Protein AF-A0A8D8WYH7-F1 (afdb_monomer_lite)

Foldseek 3Di:
DDDPPDDDDPVVVVVVLVVVLVVVVVVCVVCVVVQPPDDPLQSVLCVCQVSVVAPQLLSCVVVPNDPAQAQPQAPPRDRTHLVCLVVPPSQVVPDDSSRSRVVSNVVVD

Sequence (109 aa):
MNTSVCKPSFESVKRLVKSRSKENYNKWIRAPDIIPNLPRKASVANFRLLTGHDYLSQHLHRIGIKDSPNCPLCPLNSPMNQSHLNSCPAMEASSTIEEKYWDARRKMV

Secondary structure (DSSP, 8-state):
------PPPHHHHHHHHHHHHHHHHHHHHT-GGGS----HHHHHHHHHHHHT-SSSHHHHHHTTS-S--B-SSSTT--B-SHHHHHH-GGGTT--SHHHHHHHHHHHT-

pLDDT: mean 80.25, std 18.35, range [36.5, 97.31]

Radius of gyration: 16.5 Å; chains: 1; bounding box: 35×45×43 Å

Organism: NCBI:txid428564

Structure (mmCIF, N/CA/C/O backbone):
data_AF-A0A8D8WYH7-F1
#
_entry.id   AF-A0A8D8WYH7-F1
#
loop_
_atom_site.group_PDB
_atom_site.id
_atom_site.type_symbol
_atom_site.label_atom_id
_atom_site.label_alt_id
_atom_site.label_comp_id
_atom_site.label_asym_id
_atom_site.label_entity_id
_atom_site.label_seq_id
_atom_site.pdbx_PDB_ins_code
_atom_site.Cartn_x
_atom_site.Cartn_y
_atom_site.Cartn_z
_atom_site.occupancy
_atom_site.B_iso_or_equiv
_atom_site.auth_seq_id
_atom_site.auth_comp_id
_atom_site.auth_asym_id
_atom_site.auth_atom_id
_atom_site.pdbx_PDB_model_num
ATOM 1 N N . MET A 1 1 ? -6.832 34.384 21.841 1.00 38.03 1 MET A N 1
ATOM 2 C CA . MET A 1 1 ? -7.522 34.569 20.546 1.00 38.03 1 MET A CA 1
ATOM 3 C C . MET A 1 1 ? -7.892 33.182 20.027 1.00 38.03 1 MET A C 1
ATOM 5 O O . MET A 1 1 ? -7.015 32.481 19.545 1.00 38.03 1 MET A O 1
ATOM 9 N N . ASN A 1 2 ? -9.134 32.732 20.243 1.00 36.50 2 ASN A N 1
ATOM 10 C CA . ASN A 1 2 ? -9.587 31.391 19.848 1.00 36.50 2 ASN A CA 1
ATOM 11 C C . ASN A 1 2 ? -10.027 31.405 18.382 1.00 36.50 2 ASN A C 1
ATOM 13 O O . ASN A 1 2 ? -11.078 31.952 18.059 1.00 36.50 2 ASN A O 1
ATOM 17 N N . THR A 1 3 ? -9.244 30.797 17.495 1.00 43.50 3 THR A N 1
ATOM 18 C CA . THR A 1 3 ? -9.670 30.510 16.124 1.00 43.50 3 THR A CA 1
ATOM 19 C C . THR A 1 3 ? -10.504 29.231 16.135 1.00 43.50 3 THR A C 1
ATOM 21 O O . THR A 1 3 ? -9.987 28.116 16.118 1.00 43.50 3 THR A O 1
ATOM 24 N N . SER A 1 4 ? -11.829 29.373 16.189 1.00 49.62 4 SER A N 1
ATOM 25 C CA . SER A 1 4 ? -12.733 28.251 15.945 1.00 49.62 4 SER A CA 1
ATOM 26 C C . SER A 1 4 ? -12.624 27.853 14.472 1.00 49.62 4 SER A C 1
ATOM 28 O O . SER A 1 4 ? -13.224 28.482 13.598 1.00 49.62 4 SER A O 1
ATOM 30 N N . VAL A 1 5 ? -11.828 26.827 14.177 1.00 52.09 5 VAL A N 1
ATOM 31 C CA . VAL A 1 5 ? -11.767 26.237 12.838 1.00 52.09 5 VAL A CA 1
ATOM 32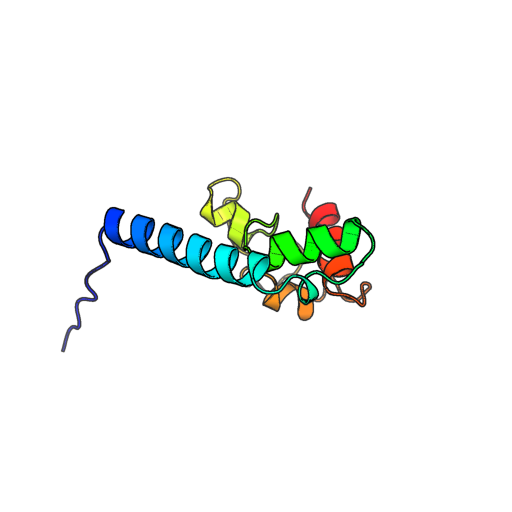 C C . VAL A 1 5 ? -13.122 25.592 12.558 1.00 52.09 5 VAL A C 1
ATOM 34 O O . VAL A 1 5 ? -13.459 24.543 13.110 1.00 52.09 5 VAL A O 1
ATOM 37 N N . CYS A 1 6 ? -13.926 26.254 11.728 1.00 48.00 6 CYS A N 1
ATOM 38 C CA . CYS A 1 6 ? -15.239 25.773 11.327 1.00 48.00 6 CYS A CA 1
ATOM 39 C C . CYS A 1 6 ? -15.047 24.494 10.501 1.00 48.00 6 CYS A C 1
ATOM 41 O O . CYS A 1 6 ? -14.502 24.533 9.395 1.00 48.00 6 CYS A O 1
ATOM 43 N N . LYS A 1 7 ? -15.423 23.340 11.064 1.00 45.03 7 LYS A N 1
ATOM 44 C CA . LYS A 1 7 ? -15.306 22.055 10.367 1.00 45.03 7 LYS A CA 1
ATOM 45 C C . LYS A 1 7 ? -16.204 22.095 9.123 1.00 45.03 7 LYS A C 1
ATOM 47 O O . LYS A 1 7 ? -17.383 22.429 9.250 1.00 45.03 7 LYS A O 1
ATOM 52 N N . PRO A 1 8 ? -15.680 21.781 7.927 1.00 55.88 8 PRO A N 1
ATOM 53 C CA . PRO A 1 8 ? -16.474 21.824 6.710 1.00 55.88 8 PRO A CA 1
ATOM 54 C C . PRO A 1 8 ? -17.625 20.816 6.789 1.00 55.88 8 PRO A C 1
ATOM 56 O O . PRO A 1 8 ? -17.447 19.689 7.251 1.00 55.88 8 PRO A O 1
ATOM 59 N N . SER A 1 9 ? -18.803 21.233 6.315 1.00 69.44 9 SER A N 1
ATOM 60 C CA . SER A 1 9 ? -19.983 20.371 6.189 1.00 69.44 9 SER A CA 1
ATOM 61 C C . SER A 1 9 ? -19.641 19.091 5.424 1.00 69.44 9 SER A C 1
ATOM 63 O O . SER A 1 9 ? -18.879 19.126 4.452 1.00 69.44 9 SER A O 1
ATOM 65 N N . PHE A 1 10 ? -20.241 17.972 5.835 1.00 56.66 10 PHE A N 1
ATOM 66 C CA . PHE A 1 10 ? -20.093 16.668 5.186 1.00 56.66 10 PHE A CA 1
ATOM 67 C C . PHE A 1 10 ? -20.279 16.755 3.662 1.00 56.66 10 PHE A C 1
ATOM 69 O O . PHE A 1 10 ? -19.485 16.189 2.911 1.00 56.66 10 PHE A O 1
ATOM 76 N N . GLU A 1 11 ? -21.219 17.579 3.191 1.00 70.31 11 GLU A N 1
ATOM 77 C CA . GLU A 1 11 ? -21.474 17.734 1.754 1.00 70.31 11 GLU A CA 1
ATOM 78 C C . GLU A 1 11 ? -20.465 18.606 1.023 1.00 70.31 11 GLU A C 1
ATOM 80 O O . GLU A 1 11 ? -20.253 18.425 -0.180 1.00 70.31 11 GLU A O 1
ATOM 85 N N . SER A 1 12 ? -19.775 19.489 1.740 1.00 54.00 12 SER A N 1
ATOM 86 C CA . SER A 1 12 ? -18.614 20.206 1.216 1.00 54.00 12 SER A CA 1
ATOM 87 C C . SER A 1 12 ? -17.419 19.263 1.085 1.00 54.00 12 SER A C 1
ATOM 89 O O . SER A 1 12 ? -16.764 19.248 0.044 1.00 54.00 12 SER A O 1
ATOM 91 N N . VAL A 1 13 ? -17.185 18.401 2.083 1.00 58.31 13 VAL A N 1
ATOM 92 C CA . VAL A 1 13 ? -16.137 17.365 2.034 1.00 58.31 13 VAL A CA 1
ATOM 93 C C . VAL A 1 13 ? -16.402 16.384 0.891 1.00 58.31 13 VAL A C 1
ATOM 95 O O . VAL A 1 13 ? -15.509 16.107 0.092 1.00 58.31 13 VAL A O 1
ATOM 98 N N . LYS A 1 14 ? -17.644 15.915 0.742 1.00 62.19 14 LYS A N 1
ATOM 99 C CA . LYS A 1 14 ? -18.049 14.986 -0.320 1.00 62.19 14 LYS A CA 1
ATOM 100 C C . LYS A 1 14 ? -17.875 15.596 -1.712 1.00 62.19 14 LYS A C 1
ATOM 102 O O . LYS A 1 14 ? -17.385 14.918 -2.616 1.00 62.19 14 LYS A O 1
ATOM 107 N N . ARG A 1 15 ? -18.209 16.883 -1.886 1.00 62.12 15 ARG A N 1
ATOM 108 C CA . ARG A 1 15 ? -17.964 17.621 -3.138 1.00 62.12 15 ARG A CA 1
ATOM 109 C C . ARG A 1 15 ? -16.478 17.747 -3.453 1.00 62.12 15 ARG A C 1
ATOM 111 O O . ARG A 1 15 ? -16.103 17.452 -4.582 1.00 62.12 15 ARG A O 1
ATOM 118 N N . LEU A 1 16 ? -15.653 18.114 -2.473 1.00 53.84 16 LEU A N 1
ATOM 119 C CA . LEU A 1 16 ? -14.202 18.262 -2.641 1.00 53.84 16 LEU A CA 1
ATOM 120 C C . LEU A 1 16 ? -13.514 16.932 -2.970 1.00 53.84 16 LEU A C 1
ATOM 122 O O . LEU A 1 16 ?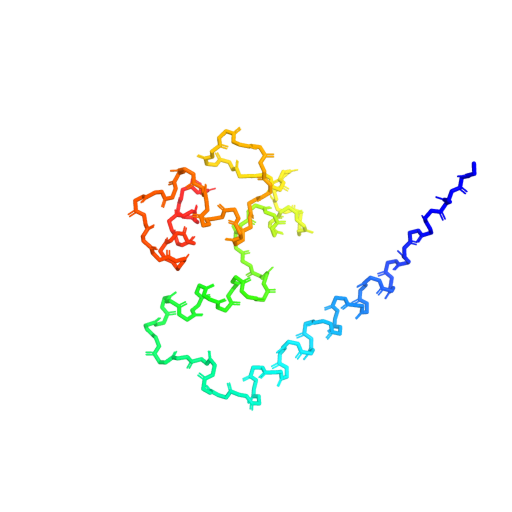 -12.655 16.872 -3.843 1.00 53.84 16 LEU A O 1
ATOM 126 N N . VAL A 1 17 ? -13.914 15.837 -2.316 1.00 58.38 17 VAL A N 1
ATOM 127 C CA . VAL A 1 17 ? -13.406 14.492 -2.634 1.00 58.38 17 VAL A CA 1
ATOM 128 C C . VAL A 1 17 ? -13.801 14.092 -4.057 1.00 58.38 17 VAL A C 1
ATOM 130 O O . VAL A 1 17 ? -12.977 13.561 -4.803 1.00 58.38 17 VAL A O 1
ATOM 133 N N . LYS A 1 18 ? -15.042 14.388 -4.461 1.00 58.12 18 LYS A N 1
ATOM 134 C CA . LYS A 1 18 ? -15.550 14.076 -5.800 1.00 58.12 18 LYS A CA 1
ATOM 135 C C . LYS A 1 18 ? -14.895 14.931 -6.887 1.00 58.12 18 LYS A C 1
ATOM 137 O O . LYS A 1 18 ? -14.613 14.399 -7.952 1.00 58.12 18 LYS A O 1
ATOM 142 N N . SER A 1 19 ? -14.633 16.217 -6.646 1.00 58.34 19 SER A N 1
ATOM 143 C CA . SER A 1 19 ? -13.935 17.087 -7.604 1.00 58.34 19 SER A CA 1
ATOM 144 C C . SER A 1 19 ? -12.465 16.701 -7.734 1.00 58.34 19 SER A C 1
ATOM 146 O O . SER A 1 19 ? -11.986 16.545 -8.852 1.00 58.34 19 SER A O 1
ATOM 148 N N . ARG A 1 20 ? -11.793 16.407 -6.615 1.00 52.50 20 ARG A N 1
ATOM 149 C CA . ARG A 1 20 ? -10.395 15.958 -6.595 1.00 52.50 20 ARG A CA 1
ATOM 150 C C . ARG A 1 20 ? -10.202 14.616 -7.306 1.00 52.50 20 ARG A C 1
ATOM 152 O O . ARG A 1 20 ? -9.206 14.438 -8.005 1.00 52.50 20 ARG A O 1
ATOM 159 N N . SER A 1 21 ? -11.151 13.678 -7.185 1.00 59.03 21 SER A N 1
ATOM 160 C CA . SER A 1 21 ? -11.092 12.421 -7.950 1.00 59.03 21 SER A CA 1
ATOM 161 C C . SER A 1 21 ? -11.317 12.647 -9.450 1.00 59.03 21 SER A C 1
ATOM 163 O O . SER A 1 21 ? -10.651 12.012 -10.265 1.00 59.03 21 SER A O 1
ATOM 165 N N . LYS A 1 22 ? -12.191 13.593 -9.821 1.00 58.31 22 LYS A N 1
ATOM 166 C CA . LYS A 1 22 ? -12.521 13.922 -11.217 1.00 58.31 22 LYS A CA 1
ATOM 167 C C . LYS A 1 22 ? -11.410 14.698 -11.930 1.00 58.31 22 LYS A C 1
ATOM 169 O O . LYS A 1 22 ? -11.114 14.402 -13.082 1.00 58.31 22 LYS A O 1
ATOM 174 N N . GLU A 1 23 ? -10.781 15.659 -11.257 1.00 59.38 23 GLU A N 1
ATOM 175 C CA . GLU A 1 23 ? -9.629 16.416 -11.769 1.00 59.38 23 GLU A CA 1
ATOM 176 C C . GLU A 1 23 ? -8.435 15.502 -12.021 1.00 59.38 23 GLU A C 1
ATOM 178 O O . GLU A 1 23 ? -7.845 15.541 -13.102 1.00 59.38 23 GLU A O 1
ATOM 183 N N . ASN A 1 24 ? -8.144 14.611 -11.069 1.00 60.47 24 ASN A N 1
ATOM 184 C CA . ASN A 1 24 ? -7.109 13.605 -11.250 1.00 60.47 24 ASN A CA 1
ATOM 185 C C . ASN A 1 24 ? -7.464 12.682 -12.420 1.00 60.47 24 AS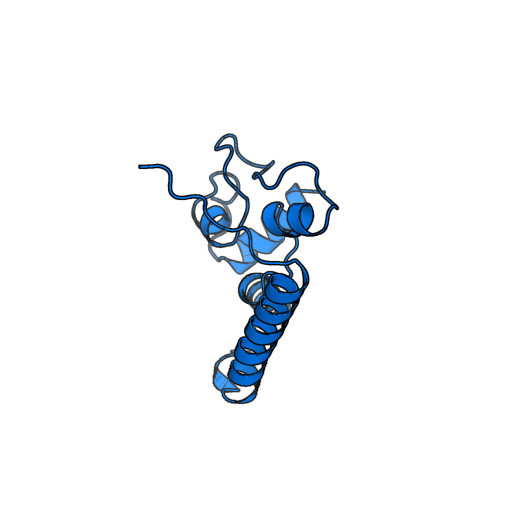N A C 1
ATOM 187 O O . ASN A 1 24 ? -6.662 12.562 -13.336 1.00 60.47 24 ASN A O 1
ATOM 191 N N . TYR A 1 25 ? -8.672 12.106 -12.459 1.00 60.66 25 TYR A N 1
ATOM 192 C CA . TYR A 1 25 ? -9.128 11.227 -13.548 1.00 60.66 25 TYR A CA 1
ATOM 193 C C . TYR A 1 25 ? -8.991 11.856 -14.946 1.00 60.66 25 TYR A C 1
ATOM 195 O O . TYR A 1 25 ? -8.450 11.235 -15.859 1.00 60.66 25 TYR A O 1
ATOM 203 N N . ASN A 1 26 ? -9.411 13.114 -15.109 1.00 64.50 26 ASN A N 1
ATOM 204 C CA . ASN A 1 26 ? -9.318 13.821 -16.388 1.00 64.50 26 ASN A CA 1
ATOM 205 C C . ASN A 1 26 ? -7.870 14.101 -16.814 1.00 64.50 26 ASN A C 1
ATOM 207 O O . ASN A 1 26 ? -7.588 14.144 -18.010 1.00 64.50 26 ASN A O 1
ATOM 211 N N . LYS A 1 27 ? -6.948 14.268 -15.859 1.00 64.25 27 LYS A N 1
ATOM 212 C CA . LYS A 1 27 ? -5.512 14.402 -16.132 1.00 64.25 27 LYS A CA 1
ATOM 213 C C . LYS A 1 27 ? -4.912 13.104 -16.690 1.00 64.25 27 LYS A C 1
ATOM 215 O O . LYS A 1 27 ? -4.096 13.180 -17.600 1.00 64.25 27 LYS A O 1
ATOM 220 N N . TRP A 1 28 ? -5.350 11.938 -16.206 1.00 57.84 28 TRP A N 1
ATOM 221 C CA . TRP A 1 28 ? -4.888 10.626 -16.690 1.00 57.84 28 TRP A CA 1
ATOM 222 C C . TRP A 1 28 ? -5.332 10.336 -18.126 1.00 57.84 28 TRP A C 1
ATOM 224 O O . TRP A 1 28 ? -4.520 9.929 -18.946 1.00 57.84 28 TRP A O 1
ATOM 234 N N . ILE A 1 29 ? -6.604 10.589 -18.455 1.00 61.81 29 ILE A N 1
ATOM 235 C CA . ILE A 1 29 ? -7.125 10.338 -19.813 1.00 61.81 29 ILE A CA 1
ATOM 236 C C . ILE A 1 29 ? -6.470 11.250 -20.853 1.00 61.81 29 ILE A C 1
ATOM 238 O O . ILE A 1 29 ? -6.270 10.849 -21.995 1.00 61.81 29 ILE A O 1
ATOM 242 N N . ARG A 1 30 ? -6.140 12.485 -20.469 1.00 62.94 30 ARG A N 1
ATOM 243 C CA . ARG A 1 30 ? -5.564 13.482 -21.382 1.00 62.94 30 ARG A CA 1
ATOM 244 C C . ARG A 1 30 ? -4.057 13.339 -21.587 1.00 62.94 30 ARG A C 1
ATOM 246 O O . ARG A 1 30 ? -3.506 14.073 -22.398 1.00 62.94 30 ARG A O 1
ATOM 253 N N . ALA A 1 31 ? -3.405 12.431 -20.868 1.00 59.59 31 ALA A N 1
ATOM 254 C CA . ALA A 1 31 ? -1.974 12.193 -20.972 1.00 59.59 31 ALA A CA 1
ATOM 255 C C . ALA A 1 31 ? -1.711 10.675 -20.992 1.00 59.59 31 ALA A C 1
ATOM 257 O O . ALA A 1 31 ? -1.294 10.102 -19.981 1.00 59.59 31 ALA A O 1
ATOM 258 N N . PRO A 1 32 ? -1.999 10.013 -22.129 1.00 52.84 32 PRO A N 1
ATOM 259 C CA . PRO A 1 32 ? -1.868 8.562 -22.281 1.00 52.84 32 PRO A CA 1
ATOM 260 C C . PRO A 1 32 ? -0.446 8.053 -21.990 1.00 52.84 32 PRO A C 1
ATOM 262 O O . PRO A 1 32 ? -0.291 6.936 -21.506 1.00 52.84 32 PRO A O 1
ATOM 265 N N . ASP A 1 33 ? 0.569 8.903 -22.161 1.00 54.53 33 ASP A N 1
ATOM 266 C CA . ASP A 1 33 ? 1.976 8.596 -21.874 1.00 54.53 33 ASP A CA 1
ATOM 267 C C . ASP A 1 33 ? 2.300 8.495 -20.368 1.00 54.53 33 ASP A C 1
ATOM 269 O O . ASP A 1 33 ? 3.372 8.026 -19.991 1.00 54.53 33 ASP A O 1
ATOM 273 N N . ILE A 1 34 ? 1.382 8.910 -19.480 1.00 54.88 34 ILE A N 1
ATOM 274 C CA . ILE A 1 34 ? 1.543 8.787 -18.017 1.00 54.88 34 ILE A CA 1
ATOM 275 C C . ILE A 1 34 ? 1.292 7.347 -17.549 1.00 54.88 34 ILE A C 1
ATOM 277 O O . ILE A 1 34 ? 1.695 6.989 -16.442 1.00 54.88 34 ILE A O 1
ATOM 281 N N . ILE A 1 35 ? 0.650 6.501 -18.364 1.00 52.00 35 ILE A N 1
ATOM 282 C CA . ILE A 1 35 ? 0.546 5.066 -18.082 1.00 52.00 35 ILE A CA 1
ATOM 283 C C . ILE A 1 35 ? 1.635 4.357 -18.895 1.00 52.00 35 ILE A C 1
ATOM 285 O O . ILE A 1 35 ? 1.360 3.889 -20.000 1.00 52.00 35 ILE A O 1
ATOM 289 N N . PRO A 1 36 ? 2.879 4.267 -18.385 1.00 54.78 36 PRO A N 1
ATOM 290 C CA . PRO A 1 36 ? 3.912 3.494 -19.051 1.00 54.78 36 PRO A CA 1
ATOM 291 C C . PRO A 1 36 ? 3.424 2.058 -19.251 1.00 54.78 36 PRO A C 1
ATOM 293 O O . PRO A 1 36 ? 2.663 1.525 -18.432 1.00 54.78 36 PRO A O 1
ATOM 296 N N . ASN A 1 37 ? 3.870 1.439 -20.346 1.00 57.44 37 ASN A N 1
ATOM 297 C CA . ASN A 1 37 ? 3.580 0.051 -20.704 1.00 57.44 37 ASN A CA 1
ATOM 298 C C . ASN A 1 37 ? 4.323 -0.904 -19.751 1.00 57.44 37 ASN A C 1
ATOM 300 O O . ASN A 1 37 ? 5.262 -1.608 -20.115 1.00 57.44 37 ASN A O 1
ATOM 304 N N . LEU A 1 38 ? 3.960 -0.829 -18.475 1.00 62.31 38 LEU A N 1
ATOM 305 C CA . LEU A 1 38 ? 4.492 -1.622 -17.389 1.00 62.31 38 LEU A CA 1
ATOM 306 C C . LEU A 1 38 ? 3.752 -2.962 -17.338 1.00 62.31 38 LEU A C 1
ATOM 308 O O . LEU A 1 38 ? 2.577 -3.046 -17.714 1.00 62.31 38 LEU A O 1
ATOM 312 N N . PRO A 1 39 ? 4.384 -4.012 -16.786 1.00 82.62 39 PRO A N 1
ATOM 313 C CA . PRO A 1 39 ? 3.670 -5.226 -16.432 1.00 82.62 39 PRO A CA 1
ATOM 314 C C . PRO A 1 39 ? 2.425 -4.874 -15.613 1.00 82.62 39 PRO A C 1
ATOM 316 O O . PRO A 1 39 ? 2.502 -4.077 -14.676 1.00 82.62 39 PRO A O 1
ATOM 319 N N . ARG A 1 40 ? 1.283 -5.506 -15.917 1.00 84.88 40 ARG A N 1
ATOM 320 C CA . ARG A 1 40 ? -0.026 -5.245 -15.279 1.00 84.88 40 ARG A CA 1
ATOM 321 C C . ARG A 1 40 ? 0.058 -5.052 -13.759 1.00 84.88 40 ARG A C 1
ATOM 323 O O . ARG A 1 40 ? -0.628 -4.200 -13.201 1.00 84.88 40 ARG A O 1
ATOM 330 N N . LYS A 1 41 ? 0.899 -5.842 -13.085 1.00 85.88 41 LYS A N 1
ATOM 331 C CA . LYS A 1 41 ? 1.130 -5.782 -11.635 1.00 85.88 41 LYS A CA 1
ATOM 332 C C . LYS A 1 41 ? 1.638 -4.411 -11.162 1.00 85.88 41 LYS A C 1
ATOM 334 O O . LYS A 1 41 ? 1.160 -3.920 -10.140 1.00 85.88 41 LYS A O 1
ATOM 339 N N . ALA A 1 42 ? 2.571 -3.804 -11.890 1.00 89.44 42 ALA A N 1
ATOM 340 C CA . ALA A 1 42 ? 3.137 -2.501 -11.565 1.00 89.44 42 ALA A CA 1
ATOM 341 C C . ALA A 1 42 ? 2.149 -1.369 -11.887 1.00 89.44 42 ALA A C 1
ATOM 343 O O . ALA A 1 42 ? 1.874 -0.540 -11.021 1.00 89.44 42 ALA A O 1
ATOM 344 N N . SER A 1 43 ? 1.496 -1.399 -13.057 1.00 87.56 43 SER A N 1
ATOM 345 C CA . SER A 1 43 ? 0.467 -0.405 -13.412 1.00 87.56 43 SER A CA 1
ATOM 346 C C . SER A 1 43 ? -0.673 -0.364 -12.392 1.00 87.56 43 SER A C 1
ATOM 348 O O . SER A 1 43 ? -1.116 0.711 -11.998 1.00 87.56 43 SER A O 1
ATOM 350 N N . VAL A 1 44 ? -1.127 -1.528 -11.910 1.00 89.94 44 VAL A N 1
ATOM 351 C CA . VAL A 1 44 ? -2.184 -1.616 -10.888 1.00 89.94 44 VAL A CA 1
ATOM 352 C C . VAL A 1 44 ? -1.728 -1.059 -9.539 1.00 89.94 44 VAL A C 1
ATOM 354 O O . VAL A 1 44 ? -2.517 -0.386 -8.876 1.00 89.94 44 VAL A O 1
ATOM 357 N N . ALA A 1 45 ? -0.489 -1.333 -9.116 1.00 92.75 45 ALA A N 1
ATOM 358 C CA . ALA A 1 45 ? 0.049 -0.780 -7.873 1.00 92.75 45 ALA A CA 1
ATOM 359 C C . ALA A 1 45 ? 0.099 0.749 -7.938 1.00 92.75 45 ALA A C 1
ATOM 361 O O . ALA A 1 45 ? -0.479 1.417 -7.081 1.00 92.75 45 ALA A O 1
ATOM 362 N N . ASN A 1 46 ? 0.686 1.285 -9.008 1.00 91.00 46 ASN A N 1
ATOM 363 C CA . ASN A 1 46 ? 0.768 2.721 -9.246 1.00 91.00 46 ASN A CA 1
ATOM 364 C C . ASN A 1 46 ? -0.614 3.366 -9.286 1.00 91.00 46 ASN A C 1
ATOM 366 O O . ASN A 1 46 ? -0.868 4.307 -8.538 1.00 91.00 46 ASN A O 1
ATOM 370 N N . PHE A 1 47 ? -1.544 2.821 -10.072 1.00 89.38 47 PHE A N 1
ATOM 371 C CA . PHE A 1 47 ? -2.910 3.338 -10.150 1.00 89.38 47 PHE A CA 1
ATOM 372 C C . PHE A 1 47 ? -3.583 3.416 -8.773 1.00 89.38 47 PHE A C 1
ATOM 374 O O . PHE A 1 47 ? -4.187 4.432 -8.424 1.00 89.38 47 PHE A O 1
ATOM 381 N N . ARG A 1 48 ? -3.469 2.362 -7.958 1.00 93.25 48 ARG A N 1
ATOM 382 C CA . ARG A 1 48 ? -4.083 2.322 -6.624 1.00 93.25 48 ARG A CA 1
ATOM 383 C C . ARG A 1 48 ? -3.458 3.326 -5.663 1.00 93.25 48 ARG A C 1
ATOM 385 O O . ARG A 1 48 ? -4.201 4.052 -5.009 1.00 93.25 48 ARG A O 1
ATOM 392 N N . LEU A 1 49 ? -2.128 3.388 -5.618 1.00 92.00 49 LEU A N 1
ATOM 393 C CA . LEU A 1 49 ? -1.389 4.331 -4.774 1.00 92.00 49 LEU A CA 1
ATOM 394 C C . LEU A 1 49 ? -1.706 5.783 -5.153 1.00 92.00 49 LEU A C 1
ATOM 396 O O . LEU A 1 49 ? -2.023 6.600 -4.294 1.00 92.00 49 LEU A O 1
ATOM 400 N N . LEU A 1 50 ? -1.714 6.090 -6.450 1.00 89.62 50 LEU A N 1
ATOM 401 C CA . LEU A 1 50 ? -1.949 7.441 -6.966 1.00 89.62 50 LEU A CA 1
ATOM 402 C C . LEU A 1 50 ? -3.383 7.918 -6.754 1.00 89.62 50 LEU A C 1
ATOM 404 O O . LEU A 1 50 ? -3.622 9.082 -6.437 1.00 89.62 50 LEU A O 1
ATOM 408 N N . THR A 1 51 ? -4.356 7.025 -6.926 1.00 88.81 51 THR A N 1
ATOM 409 C CA . THR A 1 51 ? -5.762 7.344 -6.652 1.00 88.81 51 THR A CA 1
ATOM 410 C C . THR A 1 51 ? -6.086 7.315 -5.159 1.00 88.81 51 THR A C 1
ATOM 412 O O . THR A 1 51 ? -7.180 7.738 -4.779 1.00 88.81 51 THR A O 1
ATOM 415 N N . GLY A 1 52 ? -5.178 6.803 -4.319 1.00 89.00 52 GLY A N 1
ATOM 416 C CA . GLY A 1 52 ? -5.402 6.578 -2.894 1.00 89.00 52 GLY A CA 1
ATOM 417 C C . GLY A 1 52 ? -6.561 5.621 -2.612 1.00 89.00 52 GLY A C 1
ATOM 418 O O . GLY A 1 52 ? -7.177 5.725 -1.551 1.00 89.00 52 GLY A O 1
ATOM 419 N N . HIS A 1 53 ? -6.909 4.759 -3.578 1.00 92.44 53 HIS A N 1
ATOM 420 C CA . HIS A 1 53 ? -7.856 3.640 -3.455 1.00 92.44 53 HIS A CA 1
ATOM 421 C C . HIS A 1 53 ? -7.069 2.329 -3.342 1.00 92.44 53 HIS A C 1
ATOM 423 O O . HIS A 1 53 ? -7.258 1.368 -4.093 1.00 92.44 53 HIS A O 1
ATOM 429 N N . ASP A 1 54 ? -6.093 2.349 -2.443 1.00 93.38 54 ASP A N 1
ATOM 430 C CA . ASP A 1 54 ? -5.168 1.262 -2.176 1.00 93.38 54 ASP A CA 1
ATOM 431 C C . ASP A 1 54 ? -5.633 0.394 -0.993 1.00 93.38 54 ASP A C 1
ATOM 433 O O . ASP A 1 54 ? -6.732 0.543 -0.472 1.00 93.38 54 ASP A O 1
ATOM 437 N N . TYR A 1 55 ? -4.812 -0.587 -0.620 1.00 94.62 55 TYR A N 1
ATOM 438 C CA . TYR A 1 55 ? -5.099 -1.513 0.481 1.00 94.62 55 TYR A CA 1
ATOM 439 C C . TYR A 1 55 ? -4.240 -1.201 1.720 1.00 94.62 55 TYR A C 1
ATOM 441 O O . TYR A 1 55 ? -3.975 -2.076 2.535 1.00 94.62 55 TYR A O 1
ATOM 449 N N . LEU A 1 56 ? -3.728 0.023 1.850 1.00 96.06 56 LEU A N 1
ATOM 450 C CA . LEU A 1 56 ? -2.898 0.400 2.991 1.00 96.06 56 LEU A CA 1
ATOM 451 C C . LEU A 1 56 ? -3.768 0.817 4.173 1.00 96.06 56 LEU A C 1
ATOM 453 O O . LEU A 1 56 ? -4.899 1.279 3.996 1.00 96.06 56 LEU A O 1
ATOM 457 N N . SER A 1 57 ? -3.237 0.685 5.393 1.00 96.38 57 SER A N 1
ATOM 458 C CA . SER A 1 57 ? -4.011 0.934 6.616 1.00 96.38 57 SER A CA 1
ATOM 459 C C . SER A 1 57 ? -4.660 2.312 6.639 1.00 96.38 57 SER A C 1
ATOM 461 O O . SER A 1 57 ? -5.793 2.423 7.096 1.00 96.38 57 SER A O 1
ATOM 463 N N . GLN A 1 58 ? -4.005 3.352 6.106 1.00 96.19 58 GLN A N 1
ATOM 464 C CA . GLN A 1 58 ? -4.600 4.688 6.075 1.00 96.19 58 GLN A CA 1
ATOM 465 C C . GLN A 1 58 ? -5.883 4.722 5.229 1.00 96.19 58 GLN A C 1
ATOM 467 O O . GLN A 1 58 ? -6.877 5.318 5.650 1.00 96.19 58 GLN A O 1
ATOM 472 N N . HIS A 1 59 ? -5.883 4.079 4.057 1.00 95.94 59 HIS A N 1
ATOM 473 C CA . HIS A 1 59 ? -7.079 3.982 3.224 1.00 95.94 59 HIS A CA 1
ATOM 474 C C . HIS A 1 59 ? -8.150 3.119 3.892 1.00 95.94 59 HIS A C 1
ATOM 476 O O . HIS A 1 59 ? -9.293 3.554 4.011 1.00 95.94 59 HIS A O 1
ATOM 482 N N . LEU A 1 60 ? -7.770 1.928 4.365 1.00 96.12 60 LEU A N 1
ATOM 483 C CA . LEU A 1 60 ? -8.690 0.971 4.984 1.00 96.12 60 LEU A CA 1
ATOM 484 C C . LEU A 1 60 ? -9.374 1.548 6.225 1.00 96.12 60 LEU A C 1
ATOM 486 O O . LEU A 1 60 ? -10.572 1.355 6.412 1.00 96.12 60 LEU A O 1
ATOM 490 N N . HIS A 1 61 ? -8.645 2.305 7.041 1.00 96.88 61 HIS A N 1
ATOM 491 C CA . HIS A 1 61 ? -9.212 3.005 8.186 1.00 96.88 61 HIS A CA 1
ATOM 492 C C . HIS A 1 61 ? -10.207 4.087 7.763 1.00 96.88 61 HIS A C 1
ATOM 494 O O . HIS A 1 61 ? -11.307 4.173 8.301 1.00 96.88 61 HIS A O 1
ATOM 500 N N . ARG A 1 62 ? -9.869 4.873 6.733 1.00 96.06 62 ARG A N 1
ATOM 501 C CA . ARG A 1 62 ? -10.747 5.928 6.206 1.00 96.06 62 ARG A CA 1
ATOM 502 C C . ARG A 1 62 ? -12.096 5.393 5.710 1.00 96.06 62 ARG A C 1
ATOM 504 O O . ARG A 1 62 ? -13.072 6.138 5.739 1.00 96.06 62 ARG A O 1
ATOM 511 N N . ILE A 1 63 ? -12.150 4.145 5.242 1.00 96.31 63 ILE A N 1
ATOM 512 C CA . ILE A 1 63 ? -13.390 3.481 4.802 1.00 96.31 63 ILE A CA 1
ATOM 513 C C . ILE A 1 63 ? -14.014 2.569 5.872 1.00 96.31 63 ILE A C 1
ATOM 515 O O . ILE A 1 63 ? -14.999 1.899 5.582 1.00 96.31 63 ILE A O 1
ATOM 519 N N . GLY A 1 64 ? -13.470 2.546 7.093 1.00 96.12 64 GLY A N 1
ATOM 520 C CA . GLY A 1 64 ? -14.028 1.799 8.225 1.00 96.12 64 GLY A CA 1
ATOM 521 C C . GLY A 1 64 ? -13.731 0.296 8.241 1.00 96.12 64 GLY A C 1
ATOM 522 O O . GLY A 1 64 ? -14.400 -0.432 8.960 1.00 96.12 64 GLY A O 1
ATOM 523 N N . ILE A 1 65 ? -12.752 -0.183 7.464 1.00 94.94 65 ILE A N 1
ATOM 524 C CA . ILE A 1 65 ? -12.335 -1.600 7.460 1.00 94.94 65 ILE A CA 1
ATOM 525 C C . ILE A 1 65 ? -11.285 -1.888 8.543 1.00 94.94 65 ILE A C 1
ATOM 527 O O . ILE A 1 65 ? -11.250 -2.987 9.087 1.00 94.94 65 ILE A O 1
ATOM 531 N N . LYS A 1 66 ? -10.408 -0.922 8.844 1.00 93.62 66 LYS A N 1
ATOM 532 C CA . LYS A 1 66 ? -9.381 -1.043 9.892 1.00 93.62 66 LYS A CA 1
ATOM 533 C C . LYS A 1 66 ? -9.647 -0.084 11.045 1.00 93.62 66 LYS A C 1
ATOM 535 O O . LYS A 1 66 ? -9.936 1.089 10.819 1.00 93.62 66 LYS A O 1
ATOM 540 N N . ASP A 1 67 ? -9.388 -0.538 12.266 1.00 94.75 67 ASP A N 1
ATOM 541 C CA . ASP A 1 67 ? -9.531 0.293 13.471 1.00 94.75 67 ASP A CA 1
ATOM 542 C C . ASP A 1 67 ? -8.481 1.407 13.559 1.00 94.75 67 ASP A C 1
ATOM 544 O O . ASP A 1 67 ? -8.740 2.469 14.118 1.00 94.75 67 ASP A O 1
ATOM 548 N N . SER A 1 68 ? -7.298 1.193 12.972 1.00 95.88 68 SER A N 1
ATOM 549 C CA . SER A 1 68 ? -6.180 2.139 13.014 1.00 95.88 68 SER A CA 1
ATOM 550 C C . SER A 1 68 ? -5.620 2.438 11.619 1.00 95.88 68 SER A C 1
ATOM 552 O O . SER A 1 68 ? -5.444 1.508 10.821 1.00 95.88 68 SER A O 1
ATOM 554 N N . PRO A 1 69 ? -5.268 3.706 11.319 1.00 97.00 69 PRO A N 1
ATOM 555 C CA . PRO A 1 69 ? -4.604 4.077 10.072 1.00 97.00 69 PRO A CA 1
ATOM 556 C C . PRO A 1 69 ? -3.113 3.714 10.058 1.00 97.00 69 PRO A C 1
ATOM 558 O O . PRO A 1 69 ? -2.463 3.839 9.015 1.00 97.00 69 PRO A O 1
ATOM 561 N N . ASN A 1 70 ? -2.557 3.306 11.199 1.00 97.31 70 ASN A N 1
ATOM 562 C CA . ASN A 1 70 ? -1.124 3.119 11.368 1.00 97.31 70 ASN A CA 1
ATOM 563 C C . ASN A 1 70 ? -0.618 1.840 10.697 1.00 97.31 70 ASN A C 1
ATOM 565 O O . ASN A 1 70 ? -1.353 0.873 10.468 1.00 97.31 70 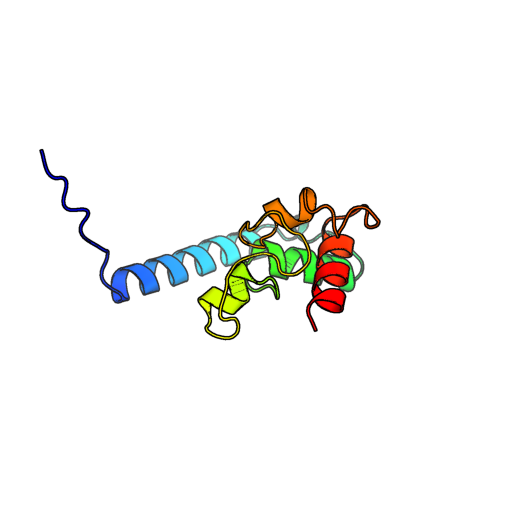ASN A O 1
ATOM 569 N N . CYS A 1 71 ? 0.668 1.849 10.361 1.00 96.50 71 CYS A N 1
ATOM 570 C CA . CYS A 1 71 ? 1.353 0.687 9.822 1.00 96.50 71 CYS A CA 1
ATOM 571 C C . CYS A 1 71 ? 1.398 -0.440 10.862 1.00 96.50 71 CYS A C 1
ATOM 573 O O . CYS A 1 71 ? 1.995 -0.248 11.918 1.00 96.50 71 CYS A O 1
ATOM 575 N N . PRO A 1 72 ? 0.810 -1.617 10.580 1.00 94.94 72 PRO A N 1
ATOM 576 C CA . PRO A 1 72 ? 0.865 -2.761 11.483 1.00 94.94 72 PRO A CA 1
ATOM 577 C C . PRO A 1 72 ? 2.184 -3.533 11.348 1.00 94.94 72 PRO A C 1
ATOM 579 O O . PRO A 1 72 ? 2.441 -4.435 12.131 1.00 94.94 72 PRO A O 1
ATOM 582 N N . LEU A 1 73 ? 2.995 -3.215 10.332 1.00 95.44 73 LEU A N 1
ATOM 583 C CA . LEU A 1 73 ? 4.197 -3.972 9.982 1.00 95.44 73 LEU A CA 1
ATOM 584 C C . LEU A 1 73 ? 5.464 -3.425 10.642 1.00 95.44 73 LEU A C 1
ATOM 586 O O . LEU A 1 73 ? 6.494 -4.088 10.620 1.00 95.44 73 LEU A O 1
ATOM 590 N N . CYS A 1 74 ? 5.421 -2.209 11.188 1.00 94.88 74 CYS A N 1
ATOM 591 C CA . CYS A 1 74 ? 6.579 -1.577 11.809 1.00 94.88 74 CYS A CA 1
ATOM 592 C C . CYS A 1 74 ? 6.178 -0.820 13.085 1.00 94.88 74 CYS A C 1
ATOM 594 O O . CYS A 1 74 ? 5.050 -0.332 13.172 1.00 94.88 74 CYS A O 1
ATOM 596 N N . PRO A 1 75 ? 7.103 -0.638 14.043 1.00 93.62 75 PRO A N 1
ATOM 597 C CA . PRO A 1 75 ? 6.808 -0.007 15.331 1.00 93.62 75 PRO A CA 1
ATOM 598 C C . PRO A 1 75 ? 6.719 1.529 15.275 1.00 93.62 75 PRO A C 1
ATOM 600 O O . PRO A 1 75 ? 6.530 2.172 16.302 1.00 93.62 75 PRO A O 1
ATOM 603 N N . LEU A 1 76 ? 6.849 2.147 14.094 1.00 92.44 76 LEU A N 1
ATOM 604 C CA . LEU A 1 76 ? 6.929 3.607 13.942 1.00 92.44 76 LEU A CA 1
ATOM 605 C C . LEU A 1 76 ? 5.605 4.345 14.205 1.00 92.44 76 LEU A C 1
ATOM 607 O O . LEU A 1 76 ? 5.585 5.570 14.117 1.00 92.44 76 LEU A O 1
ATOM 611 N N . ASN A 1 77 ? 4.501 3.630 14.462 1.00 92.50 77 ASN A N 1
ATOM 612 C CA . ASN A 1 77 ? 3.179 4.194 14.777 1.00 92.50 77 ASN A CA 1
ATOM 613 C C . ASN A 1 77 ? 2.724 5.325 13.834 1.00 92.50 77 ASN A C 1
ATOM 615 O O . ASN A 1 77 ? 2.028 6.253 14.241 1.00 92.50 77 ASN A O 1
ATOM 619 N N . SER A 1 78 ? 3.109 5.247 12.560 1.00 95.50 78 SER A N 1
ATOM 620 C CA . SER A 1 78 ? 2.794 6.254 11.547 1.00 95.50 78 SER A CA 1
ATOM 621 C C . SER A 1 78 ? 1.723 5.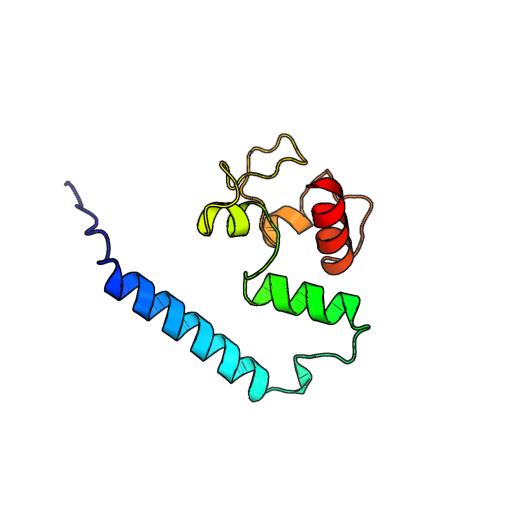745 10.580 1.00 95.50 78 SER A C 1
ATOM 623 O O . SER A 1 78 ? 1.662 4.536 10.324 1.00 95.50 78 SER A O 1
ATOM 625 N N . PRO A 1 79 ? 0.882 6.639 10.019 1.00 96.62 79 PRO A N 1
ATOM 626 C CA . PRO A 1 79 ? -0.116 6.261 9.028 1.00 96.62 79 PRO A CA 1
ATOM 627 C C . PRO A 1 79 ? 0.520 5.540 7.840 1.00 96.62 79 PRO A C 1
ATOM 629 O O . PRO A 1 79 ? 1.450 6.050 7.213 1.00 96.62 79 PRO A O 1
ATOM 632 N N . MET A 1 80 ? -0.003 4.363 7.504 1.00 96.88 80 MET A N 1
ATOM 633 C CA . MET A 1 80 ? 0.531 3.574 6.400 1.00 96.88 80 MET A CA 1
ATOM 634 C C . MET A 1 80 ? -0.007 4.103 5.074 1.00 96.88 80 MET A C 1
ATOM 636 O O . MET A 1 80 ? -1.138 3.808 4.693 1.00 96.88 80 MET A O 1
ATOM 640 N N . ASN A 1 81 ? 0.806 4.896 4.387 1.00 95.38 81 ASN A N 1
ATOM 641 C CA . ASN A 1 81 ? 0.519 5.468 3.076 1.00 95.38 81 ASN A CA 1
ATOM 642 C C . ASN A 1 81 ? 1.709 5.288 2.124 1.00 95.38 81 ASN A C 1
ATOM 644 O O . ASN A 1 81 ? 2.724 4.704 2.502 1.00 95.38 81 ASN A O 1
ATOM 648 N N . GLN A 1 82 ? 1.600 5.784 0.888 1.00 94.50 82 GLN A N 1
ATOM 649 C CA . GLN A 1 82 ? 2.671 5.661 -0.108 1.00 94.50 82 GLN A CA 1
ATOM 650 C C . GLN A 1 82 ? 4.013 6.239 0.374 1.00 94.50 82 GLN A C 1
ATOM 652 O O . GLN A 1 82 ? 5.061 5.647 0.128 1.00 94.50 82 GLN A O 1
ATOM 657 N N . SER A 1 83 ? 3.993 7.370 1.088 1.00 94.44 83 SER A N 1
ATOM 658 C CA . SER A 1 83 ? 5.214 7.967 1.639 1.00 94.44 83 SER A CA 1
ATOM 659 C C . SER A 1 83 ? 5.830 7.067 2.706 1.00 94.44 83 SER A C 1
ATOM 661 O O . SER A 1 83 ? 7.030 6.820 2.673 1.00 94.44 83 SER A O 1
ATOM 663 N N . HIS A 1 84 ? 5.008 6.544 3.619 1.00 95.75 84 HIS A N 1
ATOM 664 C CA . HIS A 1 84 ? 5.462 5.622 4.654 1.00 95.75 84 HIS A CA 1
ATOM 665 C C . HIS A 1 84 ? 6.023 4.329 4.055 1.00 95.75 84 HIS A C 1
ATOM 667 O O . HIS A 1 84 ? 7.056 3.865 4.511 1.00 95.75 84 HIS A O 1
ATOM 673 N N . LEU A 1 85 ? 5.389 3.764 3.020 1.00 95.00 85 LEU A N 1
ATOM 674 C CA . LEU A 1 85 ? 5.884 2.570 2.321 1.00 95.00 85 LEU A CA 1
ATOM 675 C C . LEU A 1 85 ? 7.340 2.726 1.876 1.00 95.00 85 LEU A C 1
ATOM 677 O O . LEU A 1 85 ? 8.123 1.796 2.044 1.00 95.00 85 LEU A O 1
ATOM 681 N N . ASN A 1 86 ? 7.711 3.895 1.345 1.00 94.12 86 ASN A N 1
ATOM 682 C CA . ASN A 1 86 ? 9.075 4.145 0.884 1.00 94.12 86 ASN A CA 1
ATOM 683 C C . ASN A 1 86 ? 10.113 4.054 2.006 1.00 94.12 86 ASN A C 1
ATOM 685 O O . ASN A 1 86 ? 11.202 3.542 1.752 1.00 94.12 86 ASN A O 1
ATOM 689 N N . SER A 1 87 ? 9.762 4.500 3.213 1.00 94.38 87 SER A N 1
ATOM 690 C CA . SER A 1 87 ? 10.640 4.541 4.387 1.00 94.38 87 SER A CA 1
ATOM 691 C C . SER A 1 87 ? 10.330 3.461 5.430 1.00 94.38 87 SER A C 1
ATOM 693 O O . SER A 1 87 ? 10.832 3.531 6.548 1.00 94.38 87 SER A O 1
ATOM 695 N N . CYS A 1 88 ? 9.447 2.508 5.125 1.00 95.62 88 CYS A N 1
ATOM 696 C CA . CYS A 1 88 ? 9.004 1.510 6.090 1.00 95.62 88 CYS A CA 1
ATOM 697 C C . CYS A 1 88 ? 10.109 0.460 6.292 1.00 95.62 88 CYS A C 1
ATOM 699 O O . CYS A 1 88 ? 10.452 -0.220 5.321 1.00 95.62 88 CYS A O 1
ATOM 701 N N . PRO A 1 89 ? 10.605 0.238 7.526 1.00 95.00 89 PRO A N 1
ATOM 702 C CA . PRO A 1 89 ? 11.646 -0.764 7.786 1.00 95.00 89 PRO A CA 1
ATOM 703 C C . PRO A 1 89 ? 11.220 -2.183 7.385 1.00 95.00 89 PRO A C 1
ATOM 705 O O . PRO A 1 89 ? 12.010 -2.991 6.914 1.00 95.00 89 PRO A O 1
ATOM 708 N N . ALA A 1 90 ? 9.922 -2.488 7.483 1.00 94.25 90 ALA A N 1
ATOM 709 C CA . ALA A 1 90 ? 9.389 -3.791 7.089 1.00 94.25 90 ALA A CA 1
ATOM 710 C C . ALA A 1 90 ? 9.459 -4.061 5.573 1.00 94.25 90 ALA A C 1
ATOM 712 O O . ALA A 1 90 ? 9.208 -5.194 5.147 1.00 94.25 90 ALA A O 1
ATOM 713 N N . MET A 1 91 ? 9.751 -3.030 4.772 1.00 94.62 91 MET A N 1
ATOM 714 C CA . MET A 1 91 ? 9.769 -3.036 3.307 1.00 94.62 91 MET A CA 1
ATOM 715 C C . MET A 1 91 ? 11.187 -2.947 2.715 1.00 94.62 91 MET A C 1
ATOM 717 O O . MET A 1 91 ? 11.317 -2.779 1.504 1.00 94.62 91 MET A O 1
ATOM 721 N N . GLU A 1 92 ? 12.243 -3.068 3.528 1.00 90.31 92 GLU A N 1
ATOM 722 C CA . GLU A 1 92 ? 13.643 -2.936 3.080 1.00 90.31 92 GLU A CA 1
ATOM 723 C C . GLU A 1 92 ? 14.047 -3.935 1.987 1.00 90.31 92 GLU A C 1
ATOM 725 O O . GLU A 1 92 ? 14.839 -3.604 1.111 1.00 90.31 92 GLU A O 1
ATOM 730 N N . ALA A 1 93 ? 13.460 -5.135 1.986 1.00 89.12 93 ALA A N 1
ATOM 731 C CA . ALA A 1 93 ? 13.752 -6.169 0.992 1.00 89.12 93 ALA A CA 1
ATOM 732 C C . ALA A 1 93 ? 13.193 -5.870 -0.414 1.00 89.12 93 ALA A C 1
ATOM 734 O O . ALA A 1 93 ? 13.533 -6.565 -1.367 1.00 89.12 93 ALA A O 1
ATOM 735 N N . SER A 1 94 ? 12.299 -4.887 -0.554 1.00 91.44 94 SER A N 1
ATOM 736 C CA . SER A 1 94 ? 11.677 -4.518 -1.831 1.00 91.44 94 SER A CA 1
ATOM 737 C C . SER A 1 94 ? 12.276 -3.216 -2.354 1.00 91.44 94 SER A C 1
ATOM 739 O O . SER A 1 94 ? 12.324 -2.217 -1.635 1.00 91.44 94 SER A O 1
ATOM 741 N N . SER A 1 95 ? 12.707 -3.201 -3.614 1.00 89.12 95 SER A N 1
ATOM 742 C CA . SER A 1 95 ? 13.422 -2.055 -4.189 1.00 89.12 95 SER A CA 1
ATOM 743 C C . SER A 1 95 ? 12.468 -1.005 -4.754 1.00 89.12 95 SER A C 1
ATOM 745 O O . SER A 1 95 ? 12.683 0.193 -4.575 1.00 89.12 95 SER A O 1
ATOM 747 N N . THR A 1 96 ? 11.391 -1.443 -5.405 1.00 93.50 96 THR A N 1
ATOM 748 C CA . THR A 1 96 ? 10.428 -0.552 -6.071 1.00 93.50 96 THR A CA 1
ATOM 749 C C . THR A 1 96 ? 9.196 -0.280 -5.210 1.00 93.50 96 THR A C 1
ATOM 751 O O . THR A 1 96 ? 8.821 -1.086 -4.356 1.00 93.50 96 THR A O 1
ATOM 754 N N . ILE A 1 97 ? 8.521 0.854 -5.426 1.00 93.81 97 ILE A N 1
ATOM 755 C CA . ILE A 1 97 ? 7.301 1.189 -4.671 1.00 93.81 97 ILE A CA 1
ATOM 756 C C . ILE A 1 97 ? 6.179 0.170 -4.928 1.00 93.81 97 ILE A C 1
ATOM 758 O O . ILE A 1 97 ? 5.391 -0.136 -4.034 1.00 93.81 97 ILE A O 1
ATOM 762 N N . GLU A 1 98 ? 6.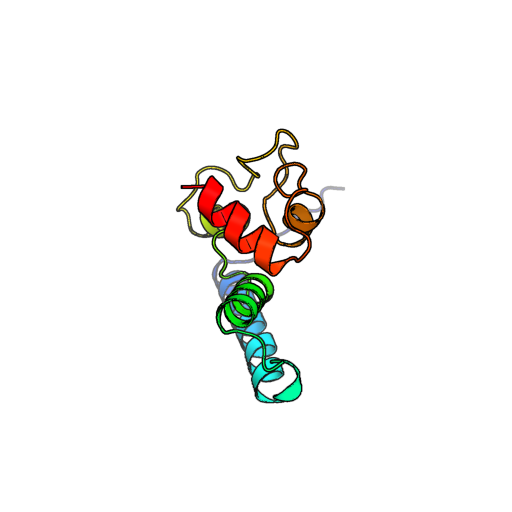127 -0.402 -6.127 1.00 93.81 98 GLU A N 1
ATOM 763 C CA . GLU A 1 98 ? 5.163 -1.414 -6.531 1.00 93.81 98 GLU A CA 1
ATOM 764 C C . GLU A 1 98 ? 5.402 -2.734 -5.797 1.00 93.81 98 GLU A C 1
ATOM 766 O O . GLU A 1 98 ? 4.451 -3.336 -5.294 1.00 93.81 98 GLU A O 1
ATOM 771 N N . GLU A 1 99 ? 6.658 -3.176 -5.688 1.00 94.00 99 GLU A N 1
ATOM 772 C CA . GLU A 1 99 ? 7.029 -4.341 -4.878 1.00 94.00 99 GLU A CA 1
ATOM 773 C C . GLU A 1 99 ? 6.685 -4.118 -3.412 1.00 94.00 99 GLU A C 1
ATOM 775 O O . GLU A 1 99 ? 5.993 -4.955 -2.832 1.00 94.00 99 GLU A O 1
ATOM 780 N N . LYS A 1 100 ? 7.062 -2.960 -2.853 1.00 96.19 100 LYS A N 1
ATOM 781 C CA . LYS A 1 100 ? 6.731 -2.581 -1.473 1.00 96.19 100 LYS A CA 1
ATOM 782 C C . LYS A 1 100 ? 5.220 -2.621 -1.239 1.00 96.19 100 LYS A C 1
ATOM 784 O O . LYS A 1 100 ? 4.764 -3.181 -0.249 1.00 96.19 100 LYS A O 1
ATOM 789 N N . TYR A 1 101 ? 4.419 -2.093 -2.165 1.00 95.69 101 TYR A N 1
ATOM 790 C CA . TYR A 1 101 ? 2.957 -2.135 -2.074 1.00 95.69 101 TYR A CA 1
ATOM 791 C C . TYR A 1 101 ? 2.408 -3.567 -2.036 1.00 95.69 101 TYR A C 1
ATOM 793 O O . TYR A 1 101 ? 1.582 -3.897 -1.180 1.00 95.69 101 TYR A O 1
ATOM 801 N N . TRP A 1 102 ? 2.845 -4.427 -2.960 1.00 94.94 102 TRP A N 1
ATOM 802 C CA . TRP A 1 102 ? 2.372 -5.810 -2.999 1.00 94.94 102 TRP A CA 1
ATOM 803 C C . TRP A 1 102 ? 2.859 -6.618 -1.797 1.00 94.94 102 TRP A C 1
ATOM 805 O O . TRP A 1 102 ? 2.115 -7.460 -1.297 1.00 94.94 102 TRP A O 1
ATOM 815 N N . ASP A 1 103 ? 4.071 -6.356 -1.317 1.00 94.75 103 ASP A N 1
ATOM 816 C CA . ASP A 1 103 ? 4.635 -7.030 -0.156 1.00 94.75 103 ASP A CA 1
ATOM 817 C C . ASP A 1 103 ? 3.936 -6.623 1.144 1.00 94.75 103 ASP A C 1
ATOM 819 O O . ASP A 1 103 ? 3.473 -7.488 1.889 1.00 94.75 103 ASP A O 1
ATOM 823 N N . ALA A 1 104 ? 3.737 -5.319 1.356 1.00 94.94 104 ALA A N 1
ATOM 824 C CA . ALA A 1 104 ? 2.917 -4.793 2.442 1.00 94.94 104 ALA A CA 1
ATOM 825 C C . ALA A 1 104 ? 1.530 -5.432 2.460 1.00 94.94 104 ALA A C 1
ATOM 827 O O . ALA A 1 104 ? 1.088 -5.935 3.490 1.00 94.94 104 ALA A O 1
ATOM 828 N N . ARG A 1 105 ? 0.860 -5.472 1.303 1.00 94.06 105 ARG A N 1
ATOM 829 C CA . ARG A 1 105 ? -0.464 -6.080 1.191 1.00 94.06 105 ARG A CA 1
ATOM 830 C C . ARG A 1 105 ? -0.463 -7.553 1.598 1.00 94.06 105 ARG A C 1
ATOM 832 O O . ARG A 1 105 ? -1.415 -7.968 2.244 1.00 94.06 105 ARG A O 1
ATOM 839 N N . ARG A 1 106 ? 0.558 -8.336 1.225 1.00 93.62 106 ARG A N 1
ATOM 840 C CA . ARG A 1 106 ? 0.665 -9.753 1.625 1.00 93.62 106 ARG A CA 1
ATOM 841 C C . ARG A 1 106 ? 0.865 -9.915 3.130 1.00 93.62 106 ARG A C 1
ATOM 843 O O . ARG A 1 106 ? 0.283 -10.820 3.705 1.00 93.62 106 ARG A O 1
ATOM 850 N N . LYS A 1 107 ? 1.665 -9.044 3.750 1.00 92.62 107 LYS A N 1
ATOM 851 C CA . LYS A 1 107 ? 1.992 -9.089 5.186 1.00 92.62 107 LYS A CA 1
ATOM 852 C C . LYS A 1 107 ? 0.871 -8.575 6.102 1.00 92.62 107 LYS A C 1
ATOM 854 O O . LYS A 1 107 ? 0.928 -8.797 7.302 1.00 92.62 107 LYS A O 1
ATOM 859 N N . MET A 1 108 ? -0.099 -7.837 5.562 1.00 88.94 108 MET A N 1
ATOM 860 C CA . MET A 1 108 ? -1.211 -7.248 6.322 1.00 88.94 108 MET A CA 1
ATOM 861 C C . MET A 1 108 ? -2.448 -8.154 6.461 1.00 88.94 108 MET A C 1
ATOM 863 O O . MET A 1 108 ? -3.388 -7.732 7.139 1.00 88.94 108 MET A O 1
ATOM 867 N N . VAL A 1 109 ? -2.484 -9.306 5.776 1.00 67.38 109 VAL A N 1
ATOM 868 C CA . VAL A 1 109 ? -3.585 -10.292 5.840 1.00 67.38 109 VAL A CA 1
ATOM 869 C C . VAL A 1 109 ? -3.442 -11.165 7.076 1.00 67.38 109 VAL A C 1
ATOM 871 O O . VAL A 1 109 ? -2.293 -11.562 7.364 1.00 67.38 109 VAL A O 1
#